Protein AF-A0A8X6Q534-F1 (afdb_monomer_lite)

Structure (mmCIF, N/CA/C/O backbone):
data_AF-A0A8X6Q534-F1
#
_entry.id   AF-A0A8X6Q534-F1
#
loop_
_atom_site.group_PDB
_atom_site.id
_atom_site.type_symbol
_atom_site.label_atom_id
_atom_site.label_alt_id
_atom_site.label_comp_id
_atom_site.label_asym_id
_atom_site.label_entity_id
_atom_site.label_seq_id
_atom_site.pdbx_PDB_ins_code
_atom_site.Cartn_x
_atom_site.Cartn_y
_atom_site.Cartn_z
_atom_site.occupancy
_atom_site.B_iso_or_equiv
_atom_site.auth_seq_id
_atom_site.auth_comp_id
_atom_site.auth_asym_id
_atom_site.auth_atom_id
_atom_site.pdbx_PDB_model_num
ATOM 1 N N . MET A 1 1 ? -0.687 2.746 9.957 1.00 55.84 1 MET A N 1
ATOM 2 C CA . MET A 1 1 ? -1.062 1.352 10.309 1.00 55.84 1 MET A CA 1
ATOM 3 C C . MET A 1 1 ? -2.320 1.313 11.177 1.00 55.84 1 MET A C 1
ATOM 5 O O . MET A 1 1 ? -2.306 0.804 12.295 1.00 55.84 1 MET A O 1
ATOM 9 N N . GLU A 1 2 ? -3.423 1.865 10.673 1.00 59.38 2 GLU A N 1
ATOM 10 C CA . GLU A 1 2 ? -4.686 1.928 11.426 1.00 59.38 2 GLU A CA 1
ATOM 11 C C . GLU A 1 2 ? -5.537 0.666 11.257 1.00 59.38 2 GLU A C 1
ATOM 13 O O . GLU A 1 2 ? -6.254 0.279 12.174 1.00 59.38 2 GLU A O 1
ATOM 18 N N . VAL A 1 3 ? -5.404 0.005 10.104 1.00 66.81 3 VAL A N 1
ATOM 19 C CA . VAL A 1 3 ? -6.125 -1.220 9.719 1.00 66.81 3 VAL A CA 1
ATOM 20 C C . VAL A 1 3 ? -5.465 -2.514 10.213 1.00 66.81 3 VAL A C 1
ATOM 22 O O . VAL A 1 3 ? -6.035 -3.589 10.064 1.00 66.81 3 VAL A O 1
ATOM 25 N N . LEU A 1 4 ? -4.274 -2.431 10.817 1.00 71.06 4 LEU A N 1
ATOM 26 C CA . LEU A 1 4 ? -3.514 -3.592 11.290 1.00 7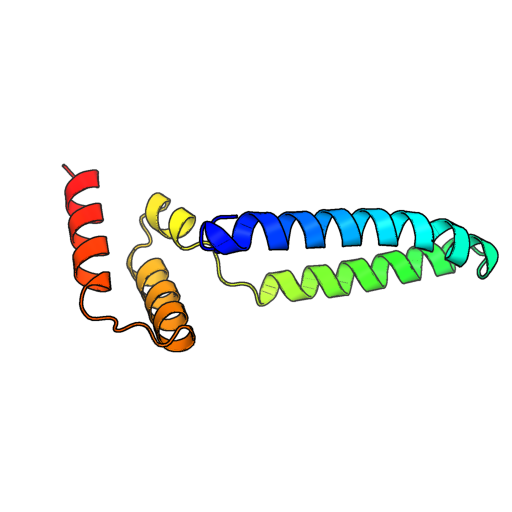1.06 4 LEU A CA 1
ATOM 27 C C . LEU A 1 4 ? -3.556 -3.699 12.816 1.00 71.06 4 LEU A C 1
ATOM 29 O O . LEU A 1 4 ? -3.303 -2.720 13.532 1.00 71.06 4 LEU A O 1
ATOM 33 N N . GLY A 1 5 ? -3.803 -4.917 13.306 1.00 74.44 5 GLY A N 1
ATOM 34 C CA . GLY A 1 5 ? -3.665 -5.259 14.720 1.00 74.44 5 GLY A CA 1
ATOM 35 C C . GLY A 1 5 ? -2.213 -5.111 15.204 1.00 74.44 5 GLY A C 1
ATOM 36 O O . GLY A 1 5 ? -1.291 -5.260 14.399 1.00 74.44 5 GLY A O 1
ATOM 37 N N . PRO A 1 6 ? -1.982 -4.832 16.501 1.00 75.31 6 PRO A N 1
ATOM 38 C CA . PRO A 1 6 ? -0.663 -4.485 17.048 1.00 75.31 6 PRO A CA 1
ATOM 39 C C . PRO A 1 6 ? 0.432 -5.519 16.744 1.00 75.31 6 PRO A C 1
ATOM 41 O O . PRO A 1 6 ? 1.561 -5.136 16.460 1.00 75.31 6 PRO A O 1
ATOM 44 N N . ILE A 1 7 ? 0.081 -6.805 16.697 1.00 78.50 7 ILE A N 1
ATOM 45 C CA . ILE A 1 7 ? 1.007 -7.918 16.433 1.00 78.50 7 ILE A CA 1
ATOM 46 C C . ILE A 1 7 ? 1.490 -7.942 14.968 1.00 78.50 7 ILE A C 1
ATOM 48 O O . ILE A 1 7 ? 2.616 -8.337 14.677 1.00 78.50 7 ILE A O 1
ATOM 52 N N . TYR A 1 8 ? 0.667 -7.480 14.023 1.00 80.56 8 TYR A N 1
ATOM 53 C CA . TYR A 1 8 ? 0.977 -7.538 12.588 1.00 80.56 8 TYR A CA 1
ATOM 54 C C . TYR A 1 8 ? 1.708 -6.298 12.074 1.00 80.56 8 TYR A C 1
ATOM 56 O O . TYR A 1 8 ? 2.248 -6.318 10.968 1.00 80.56 8 TYR A O 1
ATOM 64 N N . ARG A 1 9 ? 1.750 -5.225 12.872 1.00 83.50 9 ARG A N 1
ATOM 65 C CA . ARG A 1 9 ? 2.333 -3.940 12.472 1.00 83.50 9 ARG A CA 1
ATOM 66 C C . ARG A 1 9 ? 3.790 -4.078 12.069 1.00 83.50 9 ARG A C 1
ATOM 68 O O . ARG A 1 9 ? 4.153 -3.717 10.958 1.00 83.50 9 ARG A O 1
ATOM 75 N N . THR A 1 10 ? 4.599 -4.673 12.937 1.00 85.56 10 THR A N 1
ATOM 76 C CA . THR A 1 10 ? 6.037 -4.834 12.706 1.00 85.56 10 THR A CA 1
ATOM 77 C C . THR A 1 10 ? 6.307 -5.612 11.421 1.00 85.56 10 THR A C 1
ATOM 79 O O . THR A 1 10 ? 7.081 -5.162 10.584 1.00 85.56 10 THR A O 1
ATOM 82 N N . ARG A 1 11 ? 5.596 -6.725 11.201 1.00 86.75 11 ARG A N 1
ATOM 83 C CA . ARG A 1 11 ? 5.760 -7.565 10.004 1.00 86.75 11 ARG A CA 1
ATOM 84 C C . ARG A 1 11 ? 5.442 -6.813 8.713 1.00 86.75 11 ARG A C 1
ATOM 86 O O . ARG A 1 11 ? 6.193 -6.928 7.752 1.00 86.75 11 ARG A O 1
ATOM 93 N N . VAL A 1 12 ? 4.357 -6.040 8.691 1.00 88.69 12 VAL A N 1
ATOM 94 C CA . VAL A 1 12 ? 3.973 -5.274 7.496 1.00 88.69 12 VAL A CA 1
ATOM 95 C C . VAL A 1 12 ? 4.941 -4.121 7.242 1.00 88.69 12 VAL A C 1
ATOM 97 O O . VAL A 1 12 ? 5.313 -3.900 6.094 1.00 88.69 12 VAL A O 1
ATOM 100 N N . THR A 1 13 ? 5.409 -3.430 8.284 1.00 88.06 13 THR A N 1
ATOM 101 C CA . THR A 1 13 ? 6.447 -2.398 8.129 1.00 88.06 13 THR A CA 1
ATOM 102 C C . THR A 1 13 ? 7.724 -2.980 7.553 1.00 88.06 13 THR A C 1
ATOM 104 O O . THR A 1 13 ? 8.264 -2.430 6.602 1.00 88.06 13 THR A O 1
ATOM 107 N N . PHE A 1 14 ? 8.188 -4.112 8.088 1.00 91.75 14 PHE A N 1
ATOM 108 C CA . PHE A 1 14 ? 9.370 -4.785 7.557 1.00 91.75 14 PHE A CA 1
ATOM 109 C C . PHE A 1 14 ? 9.181 -5.192 6.097 1.00 91.75 14 PHE A C 1
ATOM 111 O O . PHE A 1 14 ? 10.072 -4.951 5.290 1.00 91.75 14 PHE A O 1
ATOM 118 N N . ALA A 1 15 ? 8.020 -5.744 5.737 1.00 92.19 15 ALA A N 1
ATOM 119 C CA . ALA A 1 15 ? 7.715 -6.093 4.352 1.00 92.19 15 ALA A CA 1
ATOM 120 C C . ALA A 1 15 ? 7.739 -4.865 3.426 1.00 92.19 15 ALA A C 1
ATOM 122 O O . ALA A 1 15 ? 8.297 -4.935 2.333 1.00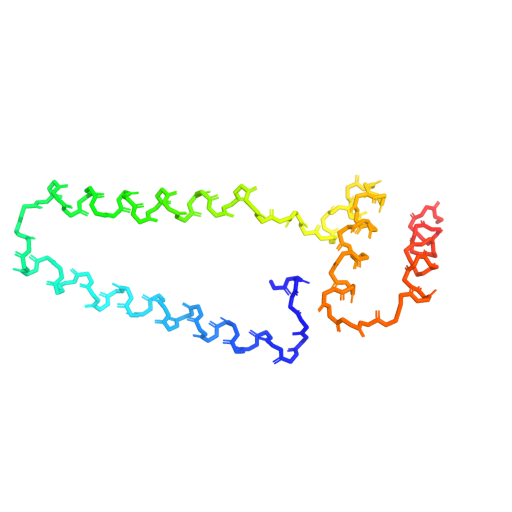 92.19 15 ALA A O 1
ATOM 123 N N . PHE A 1 16 ? 7.190 -3.732 3.871 1.00 90.06 16 PHE A N 1
ATOM 124 C CA . PHE A 1 16 ? 7.225 -2.482 3.114 1.00 90.06 16 PHE A CA 1
ATOM 125 C C . PHE A 1 16 ? 8.658 -1.965 2.925 1.00 90.06 16 PHE A C 1
ATOM 127 O O . PHE A 1 16 ? 9.066 -1.685 1.799 1.00 90.06 16 PHE A O 1
ATOM 134 N N . SER A 1 17 ? 9.447 -1.905 4.001 1.00 92.31 17 SER A N 1
ATOM 135 C CA . SER A 1 17 ? 10.854 -1.491 3.942 1.00 92.31 17 SER A CA 1
ATOM 136 C C . SER A 1 17 ? 11.686 -2.408 3.045 1.00 92.31 17 SER A C 1
ATOM 138 O O . SER A 1 17 ? 12.534 -1.939 2.289 1.00 92.31 17 SER A O 1
ATOM 140 N N . PHE A 1 18 ? 11.425 -3.715 3.095 1.00 94.12 18 PHE A N 1
ATOM 141 C CA . PHE A 1 18 ? 12.094 -4.686 2.240 1.00 94.12 18 PHE A CA 1
ATOM 142 C C . PHE A 1 18 ? 11.715 -4.497 0.768 1.00 94.12 18 PHE A C 1
ATOM 144 O O . PHE A 1 18 ? 12.596 -4.476 -0.086 1.00 94.12 18 PHE A O 1
ATOM 151 N N . GLY A 1 19 ? 10.429 -4.287 0.469 1.00 91.81 19 GLY A N 1
ATOM 152 C CA . GLY A 1 19 ? 9.964 -3.979 -0.885 1.00 91.81 19 GLY A CA 1
ATOM 153 C C . GLY A 1 19 ? 10.606 -2.711 -1.451 1.00 91.81 19 GLY A C 1
ATOM 154 O O . GLY A 1 19 ? 11.023 -2.698 -2.607 1.00 91.81 19 GLY A O 1
ATOM 155 N N . TRP A 1 20 ? 10.767 -1.675 -0.622 1.00 91.25 20 TRP A N 1
ATOM 156 C CA . TRP A 1 20 ? 11.472 -0.450 -1.001 1.00 91.25 20 TRP A CA 1
ATOM 157 C C . TRP A 1 20 ? 12.943 -0.712 -1.344 1.00 91.25 20 TRP A C 1
ATOM 159 O O . TRP A 1 20 ? 13.413 -0.328 -2.415 1.00 91.25 20 TRP A O 1
ATOM 169 N N . ALA A 1 21 ? 13.671 -1.396 -0.456 1.00 94.31 21 ALA A N 1
ATOM 170 C CA . ALA A 1 21 ? 15.075 -1.736 -0.679 1.00 94.31 21 ALA A CA 1
ATOM 171 C C . ALA A 1 21 ? 15.255 -2.601 -1.935 1.00 94.31 21 ALA A C 1
ATOM 173 O O . ALA A 1 21 ? 16.146 -2.357 -2.745 1.00 94.31 21 ALA A O 1
ATOM 174 N N . PHE A 1 22 ? 14.367 -3.573 -2.134 1.00 94.56 22 PHE A N 1
ATOM 175 C CA . PHE A 1 22 ? 14.374 -4.440 -3.304 1.00 94.56 22 PHE A CA 1
ATOM 176 C C . PHE A 1 22 ? 14.125 -3.666 -4.606 1.00 94.56 22 PHE A C 1
ATOM 178 O O . PHE A 1 22 ? 14.840 -3.873 -5.584 1.00 94.56 22 PHE A O 1
ATOM 185 N N . GLY A 1 23 ? 13.177 -2.723 -4.611 1.00 90.38 23 GLY A N 1
ATOM 186 C CA . GLY A 1 23 ? 12.933 -1.841 -5.756 1.00 90.38 23 GLY A CA 1
ATOM 187 C C . GLY A 1 23 ? 14.158 -1.000 -6.130 1.00 90.38 23 GLY A C 1
ATOM 188 O O . GLY A 1 23 ? 14.499 -0.900 -7.308 1.00 90.38 23 GLY A O 1
ATOM 189 N N . LEU A 1 24 ? 14.871 -0.463 -5.133 1.00 90.94 24 LEU A N 1
ATOM 190 C CA . LEU A 1 24 ? 16.115 0.284 -5.352 1.00 90.94 24 LEU A CA 1
ATOM 191 C C . LEU A 1 24 ? 17.235 -0.571 -5.952 1.00 90.94 24 LEU A C 1
ATOM 193 O O . LEU A 1 24 ? 17.983 -0.076 -6.790 1.00 90.94 24 LEU A O 1
ATOM 197 N N . LEU A 1 25 ? 17.342 -1.840 -5.558 1.00 94.06 25 LEU A N 1
ATOM 198 C CA . LEU A 1 25 ? 18.328 -2.769 -6.120 1.00 94.06 25 LEU A CA 1
ATOM 199 C C . LEU A 1 25 ? 17.967 -3.224 -7.542 1.00 94.06 25 LEU A C 1
ATOM 201 O O . LEU A 1 25 ? 18.855 -3.454 -8.360 1.00 94.06 25 LEU A O 1
ATOM 205 N N . LEU A 1 26 ? 16.673 -3.329 -7.855 1.00 90.12 26 LEU A N 1
ATOM 206 C CA . LEU A 1 26 ? 16.180 -3.695 -9.185 1.00 90.12 26 LEU A CA 1
ATOM 207 C C . LEU A 1 26 ? 16.397 -2.598 -10.231 1.00 90.12 26 LEU A C 1
ATOM 209 O O . LEU A 1 26 ? 16.701 -2.908 -11.382 1.00 90.12 26 LEU A O 1
ATOM 213 N N . LEU A 1 27 ? 16.255 -1.329 -9.838 1.00 87.44 27 LEU A N 1
ATOM 214 C CA . LEU A 1 27 ? 16.398 -0.167 -10.720 1.00 87.44 27 LEU A CA 1
ATOM 215 C C . LEU A 1 27 ? 17.689 -0.175 -11.566 1.00 87.44 27 LEU A C 1
ATOM 217 O O . LEU A 1 27 ? 17.567 -0.112 -12.788 1.00 87.44 27 LEU A O 1
ATOM 221 N N . PRO A 1 28 ? 18.907 -0.300 -10.998 1.00 89.38 28 PRO A N 1
ATOM 222 C CA . PRO A 1 28 ? 20.135 -0.348 -11.793 1.00 89.38 28 PRO A CA 1
ATOM 223 C C . PRO A 1 28 ? 20.223 -1.595 -12.683 1.00 89.38 28 PRO A C 1
ATOM 225 O O . PRO A 1 28 ? 20.770 -1.514 -13.782 1.00 89.38 28 PRO A O 1
ATOM 228 N N . GLY A 1 29 ? 19.648 -2.726 -12.257 1.00 87.56 29 GLY A N 1
ATOM 229 C CA . GLY A 1 29 ? 19.539 -3.927 -13.089 1.00 87.56 29 GLY A CA 1
ATOM 230 C C . GLY A 1 29 ? 18.673 -3.692 -14.330 1.00 87.56 29 GLY A C 1
ATOM 231 O O . GLY A 1 29 ? 19.060 -4.066 -15.435 1.00 87.56 29 GLY A O 1
ATOM 232 N N . MET A 1 30 ? 17.541 -2.998 -14.175 1.00 85.38 30 MET A N 1
ATOM 233 C CA . MET A 1 30 ? 16.696 -2.597 -15.303 1.00 85.38 30 MET A CA 1
ATOM 234 C C . MET A 1 30 ? 17.401 -1.601 -16.228 1.00 85.38 30 MET A C 1
ATOM 236 O O . MET A 1 30 ? 17.363 -1.793 -17.440 1.00 85.38 30 MET A O 1
ATOM 240 N N . THR A 1 31 ? 18.102 -0.603 -15.680 1.00 87.81 31 THR A N 1
ATOM 241 C CA . THR A 1 31 ? 18.877 0.368 -16.479 1.00 87.81 31 THR A CA 1
ATOM 242 C C . THR A 1 31 ? 19.995 -0.293 -17.286 1.00 87.81 31 THR A C 1
ATOM 244 O O . THR A 1 31 ? 20.376 0.188 -18.352 1.00 87.81 31 THR A O 1
ATOM 247 N N . TYR A 1 32 ? 20.567 -1.388 -16.780 1.00 87.62 32 TYR A N 1
ATOM 248 C CA . TYR A 1 32 ? 21.596 -2.124 -17.509 1.00 87.62 32 TYR A CA 1
ATOM 249 C C . TYR A 1 32 ? 21.021 -2.858 -18.729 1.00 87.62 32 TYR A C 1
ATOM 251 O O . TYR A 1 32 ? 21.642 -2.854 -19.791 1.00 87.62 32 TYR A O 1
ATOM 259 N N . LEU A 1 33 ? 19.834 -3.457 -18.585 1.00 85.75 33 LEU A N 1
ATOM 260 C CA . LEU A 1 33 ? 19.157 -4.198 -19.655 1.00 85.75 33 LEU A CA 1
ATOM 261 C C . LEU A 1 33 ? 18.502 -3.276 -20.691 1.00 85.75 33 LEU A C 1
ATOM 263 O O . LEU A 1 33 ? 18.526 -3.574 -21.883 1.00 85.75 33 LEU A O 1
ATOM 267 N N . ILE A 1 34 ? 17.917 -2.165 -20.244 1.00 82.12 34 ILE A N 1
ATOM 268 C CA . ILE A 1 34 ? 17.198 -1.206 -21.081 1.00 82.12 34 ILE A CA 1
ATOM 269 C C . ILE A 1 34 ? 17.943 0.122 -21.002 1.00 82.12 34 ILE A C 1
ATOM 271 O O . ILE A 1 34 ? 17.855 0.844 -20.013 1.00 82.12 34 ILE A O 1
ATOM 275 N N . ARG A 1 35 ? 18.694 0.446 -22.058 1.00 84.06 35 ARG A N 1
ATOM 276 C CA . ARG A 1 35 ? 19.484 1.686 -22.119 1.00 84.06 35 ARG A CA 1
ATOM 277 C C . ARG A 1 35 ? 18.631 2.918 -22.444 1.00 84.06 35 ARG A C 1
ATOM 279 O O . ARG A 1 35 ? 19.011 4.040 -22.119 1.00 84.06 35 ARG A O 1
ATOM 286 N N . ASP A 1 36 ? 17.488 2.701 -23.083 1.00 88.44 36 ASP A N 1
ATOM 287 C CA . ASP A 1 36 ? 16.567 3.744 -23.513 1.00 88.44 36 ASP A CA 1
ATOM 288 C C . ASP A 1 36 ? 15.696 4.244 -22.354 1.00 88.44 36 ASP A C 1
ATOM 290 O O . ASP A 1 36 ? 14.821 3.546 -21.832 1.00 88.44 36 ASP A O 1
ATOM 294 N N . TRP A 1 37 ? 15.888 5.512 -21.994 1.00 86.44 37 TRP A N 1
ATOM 295 C CA . TRP A 1 37 ? 15.214 6.153 -20.863 1.00 86.44 37 TRP A CA 1
ATOM 296 C C . TRP A 1 37 ? 13.681 6.215 -21.003 1.00 86.44 37 TRP A C 1
ATOM 298 O O . TRP A 1 37 ? 12.972 6.213 -19.995 1.00 86.44 37 TRP A O 1
ATOM 308 N N . VAL A 1 38 ? 13.156 6.230 -22.236 1.00 92.00 38 VAL A N 1
ATOM 309 C CA . VAL A 1 38 ? 11.708 6.276 -22.513 1.00 92.00 38 VAL A CA 1
ATOM 310 C C . VAL A 1 38 ? 11.018 4.996 -22.048 1.00 92.00 38 VAL A C 1
ATOM 312 O O . VAL A 1 38 ? 10.003 5.064 -21.356 1.00 92.00 38 VAL A O 1
ATOM 315 N N . TYR A 1 39 ? 11.577 3.825 -22.365 1.00 89.00 39 TYR A N 1
ATOM 316 C CA . TYR A 1 39 ? 10.998 2.548 -21.937 1.00 89.00 39 TYR A CA 1
ATOM 317 C C . TYR A 1 39 ? 11.063 2.384 -20.416 1.00 89.00 39 TYR A C 1
ATOM 319 O O . TYR A 1 39 ? 10.158 1.807 -19.815 1.00 89.00 39 TYR A O 1
ATOM 327 N N . GLN A 1 40 ? 12.083 2.952 -19.772 1.00 87.38 40 GLN A N 1
ATOM 328 C CA . GLN A 1 40 ? 12.216 2.915 -18.319 1.00 87.38 40 GLN A CA 1
ATOM 329 C C . GLN A 1 40 ? 11.206 3.826 -17.604 1.00 87.38 40 GLN A C 1
ATOM 331 O O . GLN A 1 40 ? 10.631 3.442 -16.579 1.00 87.38 40 GLN A O 1
ATOM 336 N N . GLN A 1 41 ? 10.928 5.001 -18.177 1.00 90.50 41 GLN A N 1
ATOM 337 C CA . GLN A 1 41 ? 9.829 5.865 -17.741 1.00 90.50 41 GLN A CA 1
ATOM 338 C C . GLN A 1 41 ? 8.470 5.197 -17.957 1.00 90.50 41 GLN A C 1
ATOM 340 O O . GLN A 1 41 ? 7.647 5.191 -17.043 1.00 90.50 41 GLN A O 1
ATOM 345 N N . LEU A 1 42 ? 8.250 4.562 -19.113 1.00 92.06 42 LEU A N 1
ATOM 346 C CA . LEU A 1 42 ? 7.004 3.854 -19.404 1.00 92.06 42 LEU A CA 1
ATOM 347 C C . LEU A 1 42 ? 6.762 2.711 -18.408 1.00 92.06 42 LEU A C 1
ATOM 349 O O . LEU A 1 42 ? 5.674 2.611 -17.849 1.00 92.06 42 LEU A O 1
ATOM 353 N N . ALA A 1 43 ? 7.776 1.888 -18.127 1.00 89.75 43 ALA A N 1
ATOM 354 C CA . ALA A 1 43 ? 7.674 0.808 -17.147 1.00 89.75 43 ALA A CA 1
ATOM 355 C C . ALA A 1 43 ? 7.331 1.339 -15.745 1.00 89.75 43 ALA A C 1
ATOM 357 O O . ALA A 1 43 ? 6.437 0.814 -15.078 1.00 89.75 43 ALA A O 1
ATOM 358 N N . SER A 1 44 ? 7.984 2.424 -15.322 1.00 88.81 44 SER A N 1
ATOM 359 C CA . SER A 1 44 ? 7.710 3.071 -14.032 1.00 88.81 44 SER A CA 1
ATOM 360 C C . SER A 1 44 ? 6.293 3.650 -13.965 1.00 88.81 44 SER A C 1
ATOM 362 O O . SER A 1 44 ? 5.604 3.500 -12.951 1.00 88.81 44 SER A O 1
ATOM 364 N N . ALA A 1 45 ? 5.828 4.268 -15.053 1.00 92.81 45 ALA A N 1
ATOM 365 C CA . ALA A 1 45 ? 4.474 4.793 -15.167 1.00 92.81 45 ALA A CA 1
ATOM 366 C C . ALA A 1 45 ? 3.434 3.669 -15.093 1.00 92.81 45 ALA A C 1
ATOM 368 O O . ALA A 1 45 ? 2.487 3.779 -14.322 1.00 92.81 45 ALA A O 1
ATOM 369 N N . VAL A 1 46 ? 3.648 2.555 -15.800 1.00 92.31 46 VAL A N 1
ATOM 370 C CA . VAL A 1 46 ? 2.755 1.386 -15.767 1.00 92.31 46 VAL A CA 1
ATOM 371 C C . VAL A 1 46 ? 2.626 0.829 -14.349 1.00 92.31 46 VAL A C 1
ATOM 373 O O . VAL A 1 46 ? 1.510 0.644 -13.863 1.00 92.31 46 VAL A O 1
ATOM 376 N N . VAL A 1 47 ? 3.745 0.616 -13.648 1.00 90.19 47 VAL A N 1
ATOM 377 C CA . VAL A 1 47 ? 3.723 0.143 -12.252 1.00 90.19 47 VAL A CA 1
ATOM 378 C C . VAL A 1 47 ? 2.979 1.135 -11.350 1.00 90.19 47 VAL A C 1
ATOM 380 O O . VAL A 1 47 ? 2.149 0.729 -10.535 1.00 90.19 47 VAL A O 1
ATOM 383 N N . SER A 1 48 ? 3.207 2.436 -11.535 1.00 90.50 48 SER A N 1
ATOM 384 C CA . SER A 1 48 ? 2.528 3.493 -10.774 1.00 90.50 48 SER A CA 1
ATOM 385 C C . SER A 1 48 ? 1.020 3.529 -11.041 1.00 90.50 48 SER A C 1
ATOM 387 O O . SER A 1 48 ? 0.235 3.661 -10.105 1.00 90.50 48 SER A O 1
ATOM 389 N N . THR A 1 49 ? 0.587 3.355 -12.291 1.00 93.69 49 THR A N 1
ATOM 390 C CA . THR A 1 49 ? -0.834 3.290 -12.661 1.00 93.69 49 THR A CA 1
ATOM 391 C C . THR A 1 49 ? -1.518 2.068 -12.057 1.00 93.69 49 THR A C 1
ATOM 393 O O . THR A 1 49 ? -2.633 2.183 -11.549 1.00 93.69 49 THR A O 1
ATOM 396 N N . ILE A 1 50 ? -0.852 0.910 -12.043 1.00 91.94 50 ILE A N 1
ATOM 397 C CA . ILE A 1 50 ? -1.375 -0.292 -11.379 1.00 91.94 50 ILE A CA 1
ATOM 398 C C . ILE A 1 50 ? -1.559 -0.022 -9.881 1.00 91.94 50 ILE A C 1
ATOM 400 O O . ILE A 1 50 ? -2.624 -0.306 -9.332 1.00 91.94 50 ILE A O 1
ATOM 404 N N . LEU A 1 51 ? -0.575 0.597 -9.224 1.00 89.25 51 LEU A N 1
ATOM 405 C CA . LEU A 1 51 ? -0.681 0.969 -7.811 1.00 89.25 51 LEU A CA 1
ATOM 406 C C . LEU A 1 51 ? -1.804 1.986 -7.553 1.00 89.25 51 LEU A C 1
ATOM 408 O O . LEU A 1 51 ? -2.543 1.843 -6.580 1.00 89.25 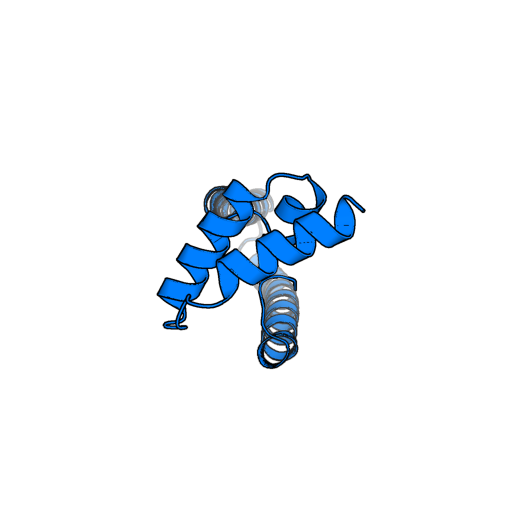51 LEU A O 1
ATOM 412 N N . LEU A 1 52 ? -1.989 2.968 -8.438 1.00 90.12 52 LEU A N 1
ATOM 413 C CA . LEU A 1 52 ? -3.095 3.926 -8.359 1.00 90.12 52 LEU A CA 1
ATOM 414 C C . LEU A 1 52 ? -4.457 3.252 -8.529 1.00 90.12 52 LEU A C 1
ATOM 416 O O . LEU A 1 52 ? -5.392 3.586 -7.808 1.00 90.12 52 LEU A O 1
ATOM 420 N N . SER A 1 53 ? -4.580 2.268 -9.421 1.00 90.12 53 SER A N 1
ATOM 421 C CA . SER A 1 53 ? -5.834 1.521 -9.574 1.00 90.12 53 SER A CA 1
ATOM 422 C C . SER A 1 53 ? -6.228 0.798 -8.279 1.00 90.12 53 SER A C 1
ATOM 424 O O . SER A 1 53 ? -7.410 0.721 -7.949 1.00 90.12 53 SER A O 1
ATOM 426 N N . TYR A 1 54 ? -5.241 0.359 -7.489 1.00 86.69 54 TYR A N 1
ATOM 427 C CA . TYR A 1 54 ? -5.464 -0.291 -6.199 1.00 86.69 54 TYR A CA 1
ATOM 428 C C . TYR A 1 54 ? -6.087 0.649 -5.156 1.00 86.69 54 TYR A C 1
ATOM 430 O O . TYR A 1 54 ? -6.840 0.198 -4.292 1.00 86.69 54 TYR A O 1
ATOM 438 N N . TRP A 1 55 ? -5.831 1.959 -5.257 1.00 83.69 55 TRP A N 1
ATOM 439 C CA . TRP A 1 55 ? -6.442 2.968 -4.390 1.00 83.69 55 TRP A CA 1
ATOM 440 C C . TRP A 1 55 ? -7.972 2.966 -4.501 1.00 83.69 55 TRP A C 1
ATOM 442 O O . TRP A 1 55 ? -8.655 3.021 -3.483 1.00 83.69 55 TRP A O 1
ATOM 452 N N . CYS A 1 56 ? -8.520 2.813 -5.712 1.00 82.38 56 CYS A N 1
ATOM 453 C CA . CYS A 1 56 ? -9.969 2.795 -5.941 1.00 82.38 56 CYS A CA 1
ATOM 454 C C . CYS A 1 56 ? -10.687 1.625 -5.248 1.00 82.38 56 CYS A C 1
ATOM 456 O O . CYS A 1 56 ? -11.876 1.723 -4.954 1.00 82.38 56 CYS A O 1
ATOM 458 N N . PHE A 1 57 ? -9.984 0.521 -4.986 1.00 79.69 57 PHE A N 1
ATOM 459 C CA . PHE A 1 57 ? -10.557 -0.660 -4.335 1.00 79.69 57 PHE A CA 1
ATOM 460 C C . PHE A 1 57 ? -10.377 -0.663 -2.813 1.00 79.69 57 PHE A C 1
ATOM 462 O O . PHE A 1 57 ? -11.020 -1.461 -2.123 1.00 79.69 57 PHE A O 1
ATOM 469 N N . MET A 1 58 ? -9.500 0.187 -2.270 1.00 79.38 58 MET A N 1
ATOM 470 C CA . MET A 1 58 ? -9.209 0.202 -0.841 1.00 79.38 58 MET A CA 1
ATOM 471 C C . MET A 1 58 ? -10.309 0.968 -0.082 1.00 79.38 58 MET A C 1
ATOM 473 O O . MET A 1 58 ? -10.542 2.141 -0.368 1.00 79.38 58 MET A O 1
ATOM 477 N N . PRO A 1 59 ? -10.994 0.347 0.900 1.00 77.19 59 PRO A N 1
ATOM 478 C CA . PRO A 1 59 ? -11.969 1.057 1.720 1.00 77.19 59 PRO A CA 1
ATOM 479 C C . PRO A 1 59 ? -11.276 2.116 2.587 1.00 77.19 59 PRO A C 1
ATOM 481 O O . PRO A 1 59 ? -10.166 1.900 3.078 1.00 77.19 59 PRO A O 1
ATOM 484 N N . GLU A 1 60 ? -11.954 3.242 2.814 1.00 78.06 60 GLU A N 1
ATOM 485 C CA . GLU A 1 60 ? -11.466 4.314 3.690 1.00 78.06 60 GLU A CA 1
ATOM 486 C C . GLU A 1 60 ? -11.215 3.821 5.126 1.00 78.06 60 GLU A C 1
ATOM 488 O O . GLU A 1 60 ? -11.815 2.847 5.598 1.00 78.06 60 GLU A O 1
ATOM 493 N N . SER A 1 61 ? -10.322 4.510 5.848 1.00 79.81 61 SER A N 1
ATOM 494 C CA . SER A 1 61 ? -9.964 4.108 7.209 1.00 79.81 61 SER A CA 1
ATOM 495 C C . SER A 1 61 ? -11.167 4.289 8.159 1.00 79.81 61 SER A C 1
ATOM 497 O O . SER A 1 61 ? -11.758 5.373 8.220 1.00 79.81 61 SER A O 1
ATOM 499 N N . PRO A 1 62 ? -11.548 3.260 8.947 1.00 74.06 62 PRO A N 1
ATOM 500 C CA . PRO A 1 62 ? -12.688 3.361 9.861 1.00 74.06 62 PRO A CA 1
ATOM 501 C C . PRO A 1 62 ? -12.529 4.472 10.903 1.00 74.06 62 PRO A C 1
ATOM 503 O O . PRO A 1 62 ? -13.512 5.074 11.321 1.00 74.06 62 PRO A O 1
ATOM 506 N N . ARG A 1 63 ? -11.287 4.771 11.312 1.00 73.75 63 ARG A N 1
ATOM 507 C CA . ARG A 1 63 ? -10.991 5.847 12.268 1.00 73.75 63 ARG A CA 1
ATOM 508 C C . ARG A 1 63 ? -11.230 7.224 11.678 1.00 73.75 63 ARG A C 1
ATOM 510 O O . ARG A 1 63 ? -11.841 8.050 12.343 1.00 73.75 63 ARG A O 1
ATOM 517 N N . TRP A 1 64 ? -10.802 7.448 10.440 1.00 82.50 64 TRP A N 1
ATOM 518 C CA . TRP A 1 64 ? -11.058 8.703 9.744 1.00 82.50 64 TRP A CA 1
ATOM 519 C C . TRP A 1 64 ? -12.562 8.943 9.561 1.00 82.50 64 TRP A C 1
ATOM 521 O O . TRP A 1 64 ? -13.056 10.036 9.817 1.00 82.50 64 TRP A O 1
ATOM 531 N N . LEU A 1 65 ? -13.327 7.899 9.226 1.00 81.88 65 LEU A N 1
ATOM 532 C CA . LEU A 1 65 ? -14.787 8.008 9.150 1.00 81.88 65 LEU A CA 1
ATOM 533 C C . LEU A 1 65 ? -15.431 8.354 10.501 1.00 81.88 65 LEU A C 1
ATOM 535 O O . LEU A 1 65 ? -16.391 9.125 10.530 1.00 81.88 65 LEU A O 1
ATOM 539 N N . MET A 1 66 ? -14.890 7.836 11.610 1.00 78.25 66 MET A N 1
ATOM 540 C CA . MET A 1 66 ? -15.343 8.183 12.962 1.00 78.25 66 MET A CA 1
ATOM 541 C C . MET A 1 66 ? -15.040 9.643 13.332 1.00 78.25 66 MET A C 1
ATOM 543 O O . MET A 1 66 ? -15.888 10.282 13.948 1.00 78.25 66 MET A O 1
ATOM 547 N N . THR A 1 67 ? -13.886 10.201 12.943 1.00 80.25 67 THR A N 1
ATOM 548 C CA . THR A 1 67 ? -13.564 11.618 13.218 1.00 80.25 67 THR A CA 1
ATOM 549 C C . THR A 1 67 ? -14.330 12.591 12.323 1.00 80.25 67 THR A C 1
ATOM 551 O O . THR A 1 67 ? -14.571 13.726 12.716 1.00 80.25 67 THR A O 1
ATOM 554 N N . GLN A 1 68 ? -14.757 12.149 11.139 1.00 83.12 68 GLN A N 1
ATOM 555 C CA . GLN A 1 68 ? -15.586 12.921 10.206 1.00 83.12 68 GLN A CA 1
ATOM 556 C C . GLN A 1 68 ? -17.096 12.840 10.509 1.00 83.12 68 GLN A C 1
ATOM 558 O O . GLN A 1 68 ? -17.904 13.298 9.703 1.00 83.12 68 GLN A O 1
ATOM 563 N N . GLY A 1 69 ? -17.500 12.207 11.618 1.00 80.81 69 GLY A N 1
ATOM 564 C CA . GLY A 1 69 ? -18.908 12.058 12.008 1.00 80.81 69 GLY A CA 1
ATOM 565 C C . GLY A 1 69 ? -19.719 11.074 11.149 1.00 80.81 69 GLY A C 1
ATOM 566 O O . GLY A 1 69 ? -20.936 10.976 11.291 1.00 80.81 69 GLY A O 1
ATOM 567 N N . LYS A 1 70 ? -19.072 10.310 10.258 1.00 83.50 70 LYS A N 1
ATOM 568 C CA . LYS A 1 70 ? -19.712 9.356 9.332 1.00 83.50 70 LYS A CA 1
ATOM 569 C C . LYS A 1 70 ? -19.801 7.953 9.947 1.00 83.50 70 LYS A C 1
ATOM 571 O O . LYS A 1 70 ? -19.285 6.980 9.389 1.00 83.50 70 LYS A O 1
ATOM 576 N N . TYR A 1 71 ? -20.465 7.843 11.096 1.00 79.38 71 TYR A N 1
ATOM 577 C CA . TYR A 1 71 ? -20.500 6.617 11.906 1.00 79.38 71 TYR A CA 1
ATOM 578 C C . TYR A 1 71 ? -21.143 5.411 11.196 1.00 79.38 71 TYR A C 1
ATOM 580 O O . TYR A 1 71 ? -20.615 4.307 11.299 1.00 79.38 71 TYR A O 1
ATOM 588 N N . GLU A 1 72 ? -22.206 5.603 10.407 1.00 80.19 72 GLU A N 1
ATOM 589 C CA . GLU A 1 72 ? -22.872 4.506 9.675 1.00 80.19 72 GLU A CA 1
ATOM 590 C C . GLU A 1 72 ? -21.951 3.844 8.634 1.00 80.19 72 GLU A C 1
ATOM 592 O O . GLU A 1 72 ? -21.929 2.621 8.469 1.00 80.19 72 GLU A O 1
ATOM 597 N N . LYS A 1 73 ? -21.135 4.647 7.935 1.00 81.25 73 LYS A N 1
ATOM 598 C CA . LYS A 1 73 ? -20.155 4.127 6.968 1.00 81.25 73 LYS A CA 1
ATOM 599 C C . LYS A 1 73 ? -19.034 3.371 7.677 1.00 81.25 73 LYS A C 1
ATOM 601 O O . LYS A 1 73 ? -18.631 2.306 7.206 1.00 81.25 73 LYS A O 1
ATOM 606 N N . ALA A 1 74 ? -18.560 3.899 8.808 1.00 79.75 74 ALA A N 1
ATOM 607 C CA . ALA A 1 74 ? -17.552 3.239 9.631 1.00 79.75 74 ALA A CA 1
ATOM 608 C C . ALA A 1 74 ? -18.052 1.874 10.133 1.00 79.75 74 ALA A C 1
ATOM 610 O O . ALA A 1 74 ? -17.344 0.875 9.994 1.00 79.75 74 ALA A O 1
ATOM 611 N N . GLU A 1 75 ? -19.291 1.808 10.629 1.00 81.12 75 GLU A N 1
ATOM 612 C CA . GLU A 1 75 ? -19.916 0.571 11.102 1.00 81.12 75 GLU A CA 1
ATOM 613 C C . GLU A 1 75 ? -19.999 -0.479 9.989 1.00 81.12 75 GLU A C 1
ATOM 615 O O . GLU A 1 75 ? -19.541 -1.608 10.172 1.00 81.12 75 GLU A O 1
ATOM 620 N N . LYS A 1 76 ? -20.485 -0.113 8.796 1.00 83.19 76 LYS A N 1
ATOM 621 C CA . LYS A 1 76 ? -20.594 -1.046 7.662 1.00 83.19 76 LYS A CA 1
ATOM 622 C C . LYS A 1 76 ? -19.243 -1.656 7.268 1.00 83.19 76 LYS A C 1
ATOM 624 O O . LYS A 1 76 ? -19.155 -2.862 7.002 1.00 83.19 76 LYS A O 1
ATOM 629 N N . ILE A 1 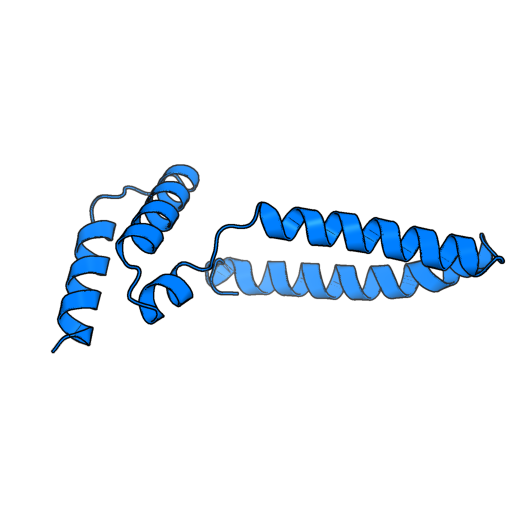77 ? -18.184 -0.843 7.245 1.00 83.31 77 ILE A N 1
ATOM 630 C CA . ILE A 1 77 ? -16.821 -1.304 6.940 1.00 83.31 77 ILE A CA 1
ATOM 631 C C . ILE A 1 77 ? -16.309 -2.223 8.055 1.00 83.31 77 ILE A C 1
ATOM 633 O O . ILE A 1 77 ? -15.772 -3.294 7.767 1.00 83.31 77 ILE A O 1
ATOM 637 N N . MET A 1 78 ? -16.528 -1.860 9.321 1.00 78.50 78 MET A N 1
ATOM 638 C CA . MET A 1 78 ? -16.100 -2.654 10.475 1.00 78.50 78 MET A CA 1
ATOM 639 C C . MET A 1 78 ? -16.833 -3.997 10.575 1.00 78.50 78 MET A C 1
ATOM 641 O O . MET A 1 78 ? -16.188 -5.014 10.817 1.00 78.50 78 MET A O 1
ATOM 645 N N . VAL A 1 79 ? -18.141 -4.042 10.310 1.00 81.69 79 VAL A N 1
ATOM 646 C CA . VAL A 1 79 ? -18.935 -5.283 10.256 1.00 81.69 79 VAL A CA 1
ATOM 647 C C . VAL A 1 79 ? -18.437 -6.194 9.136 1.00 81.69 79 VAL A C 1
ATOM 649 O O . VAL A 1 79 ? -18.249 -7.393 9.342 1.00 81.69 79 VAL A O 1
ATOM 652 N N . THR A 1 80 ? -18.169 -5.638 7.952 1.00 81.56 80 THR A N 1
ATOM 653 C CA . THR A 1 80 ? -17.632 -6.409 6.818 1.00 81.56 80 THR A CA 1
ATOM 654 C C . THR A 1 80 ? -16.243 -6.970 7.136 1.00 81.56 80 THR A C 1
ATOM 656 O O . THR A 1 80 ? -15.957 -8.134 6.845 1.00 81.56 80 THR A O 1
ATOM 659 N N . ALA A 1 81 ? -15.388 -6.175 7.784 1.00 79.94 81 ALA A N 1
ATOM 660 C CA . ALA A 1 81 ? -14.075 -6.614 8.239 1.00 79.94 81 ALA A CA 1
ATOM 661 C C . ALA A 1 81 ? -14.166 -7.687 9.341 1.00 79.94 81 ALA A C 1
ATOM 663 O O . ALA A 1 81 ? -13.415 -8.660 9.301 1.00 79.94 81 ALA A O 1
ATOM 664 N N . ALA A 1 82 ? -15.094 -7.561 10.293 1.00 78.94 82 ALA A N 1
ATOM 665 C CA . ALA A 1 82 ? -15.309 -8.541 11.359 1.00 78.94 82 ALA A CA 1
ATOM 666 C C . ALA A 1 82 ? -15.804 -9.888 10.809 1.00 78.94 82 ALA A C 1
ATOM 668 O O . ALA A 1 82 ? -15.259 -10.928 11.179 1.00 78.94 82 ALA A O 1
ATOM 669 N N . LYS A 1 83 ? -16.736 -9.871 9.839 1.00 81.25 83 LYS A N 1
ATOM 670 C CA . LYS A 1 83 ? -17.176 -11.076 9.109 1.00 81.25 83 LYS A CA 1
ATOM 671 C C . LYS A 1 83 ? -16.006 -11.786 8.428 1.00 81.25 83 LYS A C 1
ATOM 673 O O . LYS A 1 83 ? -15.873 -13.000 8.546 1.00 81.25 83 LYS A O 1
ATOM 678 N N . ARG A 1 84 ? -15.127 -11.035 7.752 1.00 80.00 84 ARG A N 1
ATOM 679 C CA . ARG A 1 84 ? -13.921 -11.594 7.111 1.00 80.00 84 ARG A CA 1
ATOM 680 C C . ARG A 1 84 ? -12.937 -12.187 8.122 1.00 80.00 84 ARG A C 1
ATOM 682 O O . ARG A 1 84 ? -12.321 -13.205 7.830 1.00 80.00 84 ARG A O 1
ATOM 689 N N . ASN A 1 85 ? -12.822 -11.585 9.304 1.00 79.06 85 ASN A N 1
ATOM 690 C CA . ASN A 1 85 ? -11.969 -12.072 10.391 1.00 79.06 85 ASN A CA 1
ATOM 691 C C . ASN A 1 85 ? -12.630 -13.151 11.270 1.00 79.06 85 ASN A C 1
ATOM 693 O O . ASN A 1 85 ? -12.011 -13.583 12.238 1.00 79.06 85 ASN A O 1
ATOM 697 N N . LYS A 1 86 ? -13.857 -13.596 10.949 1.00 79.25 86 LYS A N 1
ATOM 698 C CA . LYS A 1 86 ? -14.633 -14.575 11.736 1.00 79.25 86 LYS A CA 1
ATOM 699 C C . LYS A 1 86 ? -14.775 -14.193 13.219 1.00 79.25 86 LYS A C 1
ATOM 701 O O . LYS A 1 86 ? -14.808 -15.061 14.084 1.00 79.25 86 LYS A O 1
ATOM 706 N N . LEU A 1 87 ? -14.837 -12.895 13.514 1.00 71.81 87 LEU A N 1
ATOM 707 C CA . LEU A 1 87 ? -15.055 -12.393 14.869 1.00 71.81 87 LEU A CA 1
ATOM 708 C C . LEU A 1 87 ? -16.555 -12.229 15.117 1.00 71.81 87 LEU A C 1
ATOM 710 O O . LEU A 1 87 ? -17.264 -11.686 14.267 1.00 71.81 87 LEU A O 1
ATOM 714 N N . GLU A 1 88 ? -17.036 -12.675 16.279 1.00 66.75 88 GLU A N 1
ATOM 715 C CA . GLU A 1 88 ? -18.432 -12.477 16.667 1.00 66.75 88 GLU A CA 1
ATOM 716 C C . GLU A 1 88 ? -18.729 -10.987 16.889 1.00 66.75 88 GLU A C 1
ATOM 718 O O . GLU A 1 88 ? -18.035 -10.277 17.614 1.00 66.75 88 GLU A O 1
ATOM 7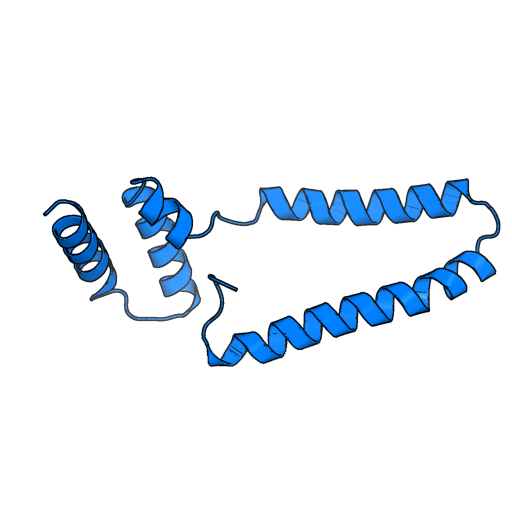23 N N . ILE A 1 89 ? -19.773 -10.496 16.221 1.00 63.12 89 ILE A N 1
ATOM 724 C CA . ILE A 1 89 ? -20.040 -9.061 16.011 1.00 63.12 89 ILE A CA 1
ATOM 725 C C . ILE A 1 89 ? -20.874 -8.463 17.162 1.00 63.12 89 ILE A C 1
ATOM 727 O O . ILE A 1 89 ? -21.256 -7.298 17.115 1.00 63.12 89 ILE A O 1
ATOM 731 N N . HIS A 1 90 ? -21.141 -9.231 18.222 1.00 59.03 90 HIS A N 1
ATOM 732 C CA . HIS A 1 90 ? -22.168 -8.908 19.218 1.00 59.03 90 HIS A CA 1
ATOM 733 C C . HIS A 1 90 ? -21.974 -7.537 19.905 1.00 59.03 90 HIS A C 1
ATOM 735 O O . HIS A 1 90 ? -22.944 -6.815 20.108 1.00 59.03 90 HIS A O 1
ATOM 741 N N . ASN A 1 91 ? -20.728 -7.118 20.170 1.00 63.03 91 ASN A N 1
ATOM 742 C CA . ASN A 1 91 ? -20.439 -5.902 20.956 1.00 63.03 91 ASN A CA 1
ATOM 743 C C . ASN A 1 91 ? -19.982 -4.675 20.139 1.00 63.03 91 ASN A C 1
ATOM 745 O O . ASN A 1 91 ? -19.859 -3.579 20.687 1.00 63.03 91 ASN A O 1
ATOM 749 N N . MET A 1 92 ? -19.733 -4.822 18.835 1.00 67.00 92 MET A N 1
ATOM 750 C CA . MET A 1 92 ? -19.224 -3.736 17.979 1.00 67.00 92 MET A CA 1
ATOM 751 C C . MET A 1 92 ? -20.196 -2.555 17.781 1.00 67.00 92 MET A C 1
ATOM 753 O O . MET A 1 92 ? -19.750 -1.416 17.944 1.00 67.00 92 MET A O 1
ATOM 757 N N . PRO A 1 93 ? -21.498 -2.761 17.487 1.00 67.31 93 PRO A N 1
ATOM 758 C CA . PRO A 1 93 ? -22.433 -1.641 17.324 1.00 67.31 93 PRO A CA 1
ATOM 759 C C . PRO A 1 93 ? -22.638 -0.860 18.632 1.00 67.31 93 PRO A C 1
ATOM 761 O O . PRO A 1 93 ? -22.762 0.364 18.624 1.00 67.31 93 PRO A O 1
ATOM 764 N N . VAL A 1 94 ? -22.592 -1.549 19.780 1.00 68.50 94 VAL A N 1
ATOM 765 C CA . VAL A 1 94 ? -22.720 -0.932 21.110 1.00 68.50 94 VAL A CA 1
ATOM 766 C C . VAL A 1 94 ? -21.513 -0.043 21.426 1.00 68.50 94 VAL A C 1
ATOM 768 O O . VAL A 1 94 ? -21.692 1.087 21.876 1.00 68.50 94 VAL A O 1
ATOM 771 N N . MET A 1 95 ? -20.290 -0.500 21.127 1.00 68.44 95 MET A N 1
ATOM 772 C CA . MET A 1 95 ? -19.066 0.291 21.332 1.00 68.44 95 MET A CA 1
ATOM 773 C C . MET A 1 95 ? -19.046 1.584 20.509 1.00 68.44 95 MET A C 1
ATOM 775 O O . MET A 1 95 ? -18.657 2.631 21.026 1.00 68.44 95 MET A O 1
ATOM 779 N N . ILE A 1 96 ? -19.461 1.533 19.238 1.00 72.38 96 ILE A N 1
ATOM 780 C CA . ILE A 1 96 ? -19.484 2.721 18.366 1.00 72.38 96 ILE A CA 1
ATOM 781 C C . ILE A 1 96 ? -20.524 3.731 18.871 1.00 72.38 96 ILE A C 1
ATOM 783 O O . ILE A 1 96 ? -20.254 4.932 18.887 1.00 72.38 96 ILE A O 1
ATOM 787 N N . LYS A 1 97 ? -21.679 3.251 19.352 1.00 72.12 97 LYS A N 1
ATOM 788 C CA . LYS A 1 97 ? -22.734 4.099 19.922 1.00 72.12 97 LYS A CA 1
ATOM 789 C C . LYS A 1 97 ? -22.288 4.785 21.221 1.00 72.12 97 LYS A C 1
ATOM 791 O O . LYS A 1 97 ? -22.442 5.995 21.342 1.00 72.12 97 LYS A O 1
ATOM 796 N N . GLN A 1 98 ? -21.629 4.052 22.121 1.00 74.06 98 GLN A N 1
ATOM 797 C CA . GLN A 1 98 ? -21.043 4.609 23.349 1.00 74.06 98 GLN A CA 1
ATOM 798 C C . GLN A 1 98 ? -19.932 5.632 23.069 1.00 74.06 98 GLN A C 1
ATOM 800 O O . GLN A 1 98 ? -19.810 6.628 23.780 1.00 74.06 98 GLN A O 1
ATOM 805 N N . LEU A 1 99 ? -19.104 5.396 22.045 1.00 73.94 99 LEU A N 1
ATOM 806 C CA . LEU A 1 99 ? -18.076 6.348 21.616 1.00 73.94 99 LEU A CA 1
ATOM 807 C C . LEU A 1 99 ? -18.697 7.630 21.064 1.00 73.94 99 LEU A C 1
ATOM 809 O O . LEU A 1 99 ? -18.223 8.712 21.397 1.00 73.94 99 LEU A O 1
ATOM 813 N N . LYS A 1 100 ? -19.771 7.517 20.276 1.00 73.38 100 LYS A N 1
ATOM 814 C CA . LYS A 1 100 ? -20.539 8.673 19.810 1.00 73.38 100 LYS A CA 1
ATOM 815 C C . LYS A 1 100 ? -21.085 9.479 20.995 1.00 73.38 100 LYS A C 1
ATOM 817 O O . LYS A 1 100 ? -20.810 10.668 21.087 1.00 73.38 100 LYS A O 1
ATOM 822 N N . GLU A 1 101 ? -21.754 8.821 21.944 1.00 75.56 101 GLU A N 1
ATOM 823 C CA . GLU A 1 101 ? -22.305 9.469 23.147 1.00 75.56 101 GLU A CA 1
ATOM 824 C C . GLU A 1 101 ? -21.235 10.106 24.048 1.00 75.56 101 GLU A C 1
ATOM 826 O O . GLU A 1 101 ? -21.531 11.069 24.745 1.00 75.56 101 GLU A O 1
ATOM 831 N N . ARG A 1 102 ? -19.994 9.601 24.054 1.00 75.75 102 ARG A N 1
ATOM 832 C CA . ARG A 1 102 ? -18.875 10.226 24.783 1.00 75.75 102 ARG A CA 1
ATOM 833 C C . ARG A 1 102 ? -18.254 11.428 24.076 1.00 75.75 102 ARG A C 1
ATOM 835 O O . ARG A 1 102 ? -17.626 12.227 24.754 1.00 75.75 102 ARG A O 1
ATOM 842 N N . ILE A 1 103 ? -18.333 11.503 22.750 1.00 71.69 103 ILE A N 1
ATOM 843 C CA . ILE A 1 103 ? -17.774 12.617 21.963 1.00 71.69 103 ILE A CA 1
ATOM 844 C C . ILE A 1 103 ? -18.767 13.786 21.905 1.00 71.69 103 ILE A C 1
ATOM 846 O O . ILE A 1 103 ? -18.358 14.936 21.801 1.00 71.69 103 ILE A O 1
ATOM 850 N N . GLU A 1 104 ? -20.064 13.486 21.968 1.00 68.38 104 GLU A N 1
ATOM 851 C CA . GLU A 1 104 ? -21.161 14.460 21.905 1.00 68.38 104 GLU A CA 1
ATOM 85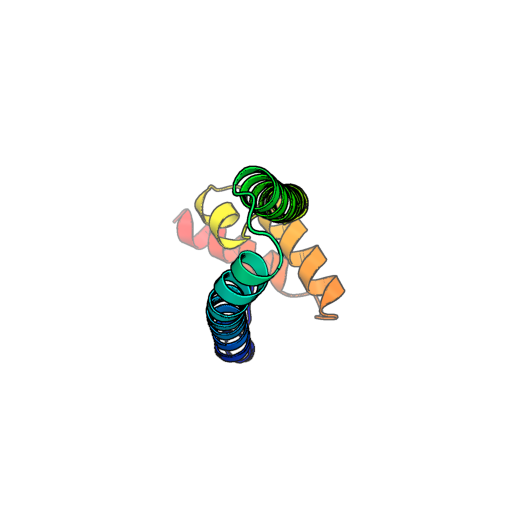2 C C . GLU A 1 104 ? -21.510 15.075 23.281 1.00 68.38 104 GLU A C 1
ATOM 854 O O . GLU A 1 104 ? -22.387 15.932 23.367 1.00 68.38 104 GLU A O 1
ATOM 859 N N . LYS A 1 105 ? -20.827 14.645 24.351 1.00 53.75 105 LYS A N 1
ATOM 860 C CA . LYS A 1 105 ? -21.016 15.070 25.745 1.00 53.75 105 LYS A CA 1
ATOM 861 C C . LYS A 1 105 ? -19.811 15.861 26.240 1.00 53.75 105 LYS A C 1
ATOM 863 O O . LYS A 1 105 ? -20.039 16.845 26.974 1.00 53.75 105 LYS A O 1
#

Secondary structure (DSSP, 8-state):
--SS-HHHHHHHHHHHHHHHHHHHHHHHHHHHH---HHHHHHHHHHHHHHHHHHHHHSPPPHHHHHHTT-HHHHHHHHHHHHHHTT---TTHHHHHHHHHHHH--

Radius of gyration: 20.41 Å; chains: 1; bounding box: 44×30×49 Å

pLDDT: mean 81.47, std 9.2, range [53.75, 94.56]

Organism: Nephila pilipes (NCBI:txid299642)

Foldseek 3Di:
DLPDDPVCVVVVVVVVVVVVVVVVVVLVVVCVVDVDVVVVVVVVVVVVVVVVVVVVVDDDRLVVCLVVVNLVSSLVVVVVVCVVVVHDCVCVVVVSVVVVVVVVD

Sequence (105 aa):
MEVLGPIYRTRVTFAFSFGWAFGLLLLPGMTYLIRDWVYQQLASAVVSTILLSYWCFMPESPRWLMTQGKYEKAEKIMVTAAKRNKLEIHNMPVMIKQLKERIEK

InterPro domains:
  IPR005828 Major facilitator, sugar transporter-like [PF00083] (9-97)
  IPR036259 MFS transporter superfamily [G3DSA:1.20.1250.20] (1-105)
  IPR036259 MFS transporter superfamily [SSF103473] (8-99)